Protein AF-A0A7L2P8J0-F1 (afdb_monomer_lite)

Foldseek 3Di:
DVVVLVVVLVVLLVLLVQLVVLVVDDDRDPVSNLVSLVVLLVVLLPQSNLVSCVVNVVLVVLLVQCLDPDPSSVLSSLSSLLSQLVRDPVSLVVSVVVVVPDPCSVVSHDPSSVVSVVVSVVCNVVPPDPPDPVVDDDDDDD

InterPro domains:
  IPR016024 Armadillo-type fold [SSF48371] (31-96)
  IPR045093 Cullin [PTHR22771] (1-142)
  IPR060082 CUL7/CUL9, TPR repeat domain [PF26718] (60-142)

pLDDT: mean 84.18, std 12.1, range [47.84, 97.75]

Structure (mmCIF, N/CA/C/O backbone):
data_AF-A0A7L2P8J0-F1
#
_entry.id   AF-A0A7L2P8J0-F1
#
loop_
_atom_site.group_PDB
_atom_site.id
_atom_site.type_symbol
_atom_site.label_atom_id
_atom_site.label_alt_id
_atom_site.label_comp_id
_atom_site.label_asym_id
_atom_site.label_entity_id
_atom_site.label_seq_id
_atom_site.pdbx_PDB_ins_code
_atom_site.Cartn_x
_atom_site.Cartn_y
_atom_site.Cartn_z
_atom_site.occupancy
_atom_site.B_iso_or_equiv
_atom_site.auth_seq_id
_atom_site.auth_comp_id
_atom_site.auth_asym_id
_atom_site.auth_atom_id
_atom_site.pdbx_PDB_model_num
ATOM 1 N N . ASP A 1 1 ? 2.027 -10.287 -22.128 1.00 87.31 1 ASP A N 1
ATOM 2 C CA . ASP A 1 1 ? 1.326 -9.487 -23.152 1.00 87.31 1 ASP A CA 1
ATOM 3 C C . ASP A 1 1 ? 0.837 -8.174 -22.567 1.00 87.31 1 ASP A C 1
ATOM 5 O O . ASP A 1 1 ? 0.379 -8.158 -21.430 1.00 87.31 1 ASP A O 1
ATOM 9 N N . GLU A 1 2 ? 0.938 -7.075 -23.320 1.00 88.88 2 GLU A N 1
ATOM 10 C CA . GLU A 1 2 ? 0.514 -5.735 -22.866 1.00 88.88 2 GLU A CA 1
ATOM 11 C C . GLU A 1 2 ? -0.985 -5.660 -22.544 1.00 88.88 2 GLU A C 1
ATOM 13 O O . GLU A 1 2 ? -1.394 -4.935 -21.640 1.00 88.88 2 GLU A O 1
ATOM 18 N N . ALA A 1 3 ? -1.809 -6.442 -23.249 1.00 92.31 3 ALA A N 1
ATOM 19 C CA . ALA A 1 3 ? -3.245 -6.521 -22.992 1.00 92.31 3 ALA A CA 1
ATOM 20 C C . ALA A 1 3 ? -3.549 -7.063 -21.585 1.00 92.31 3 ALA A C 1
ATOM 22 O O . ALA A 1 3 ? -4.366 -6.485 -20.874 1.00 92.31 3 ALA A O 1
ATOM 23 N N . SER A 1 4 ? -2.845 -8.118 -21.162 1.00 93.56 4 SER A N 1
ATOM 24 C CA . SER A 1 4 ? -2.990 -8.692 -19.820 1.00 93.56 4 SER A CA 1
ATOM 25 C C . SER A 1 4 ? -2.525 -7.725 -18.736 1.00 93.56 4 SER A C 1
ATOM 27 O O . SER A 1 4 ? -3.148 -7.641 -17.685 1.00 93.56 4 SER A O 1
ATOM 29 N N . LEU A 1 5 ? -1.458 -6.959 -18.995 1.00 94.19 5 LEU A N 1
ATOM 30 C CA . LEU A 1 5 ? -0.994 -5.950 -18.045 1.00 94.19 5 LEU A CA 1
ATOM 31 C C . LEU A 1 5 ? -2.053 -4.857 -17.841 1.00 94.19 5 LEU A C 1
ATOM 33 O O . LEU A 1 5 ? -2.384 -4.547 -16.703 1.00 94.19 5 LEU A O 1
ATOM 37 N N . ARG A 1 6 ? -2.648 -4.340 -18.923 1.00 95.50 6 ARG A N 1
ATOM 38 C CA . ARG A 1 6 ? -3.720 -3.332 -18.836 1.00 95.50 6 ARG A CA 1
ATOM 39 C C . ARG A 1 6 ? -4.962 -3.832 -18.101 1.00 95.50 6 ARG A C 1
ATOM 41 O O . ARG A 1 6 ? -5.605 -3.063 -17.391 1.00 95.50 6 ARG A O 1
ATOM 48 N N . GLU A 1 7 ? -5.315 -5.104 -18.270 1.00 96.75 7 GLU A N 1
ATOM 49 C CA . GLU A 1 7 ? -6.406 -5.727 -17.514 1.00 96.75 7 GLU A CA 1
ATOM 50 C C . GLU A 1 7 ? -6.091 -5.735 -16.012 1.00 96.75 7 GLU A C 1
ATOM 52 O O . GLU A 1 7 ? -6.904 -5.289 -15.205 1.00 96.75 7 GLU A O 1
ATOM 57 N N . MET A 1 8 ? -4.864 -6.116 -15.646 1.00 97.38 8 MET A N 1
ATOM 58 C CA . MET A 1 8 ? -4.406 -6.093 -14.256 1.00 97.38 8 MET A CA 1
ATOM 59 C C . MET A 1 8 ? -4.382 -4.671 -13.669 1.00 97.38 8 MET A C 1
ATOM 61 O O . MET A 1 8 ? -4.778 -4.481 -12.521 1.00 97.38 8 MET A O 1
ATOM 65 N N . GLU A 1 9 ? -3.980 -3.654 -14.437 1.00 97.25 9 GLU A N 1
ATOM 66 C CA . GLU A 1 9 ? -4.041 -2.243 -14.016 1.00 97.25 9 GLU A CA 1
ATOM 67 C C . GLU A 1 9 ? -5.487 -1.786 -13.751 1.00 97.25 9 GLU A C 1
ATOM 69 O O . GLU A 1 9 ? -5.777 -1.144 -12.734 1.00 97.25 9 GLU A O 1
ATOM 74 N N . ALA A 1 10 ? -6.428 -2.164 -14.623 1.00 97.44 10 ALA A N 1
ATOM 75 C CA . ALA A 1 10 ? -7.850 -1.883 -14.428 1.00 97.44 10 ALA A CA 1
ATOM 76 C C . ALA A 1 10 ? -8.412 -2.601 -13.186 1.00 97.44 10 ALA A C 1
ATOM 78 O O . ALA A 1 10 ? -9.235 -2.037 -12.444 1.00 97.44 10 ALA A O 1
ATOM 79 N N . ASP A 1 11 ? -7.934 -3.817 -12.922 1.00 97.50 11 ASP A N 1
ATOM 80 C CA . ASP A 1 11 ? -8.272 -4.589 -11.733 1.00 97.50 11 ASP A CA 1
ATOM 81 C C . ASP A 1 11 ? -7.737 -3.940 -10.454 1.00 97.50 11 ASP A C 1
ATOM 83 O O . ASP A 1 11 ? -8.502 -3.827 -9.492 1.00 97.50 11 ASP A O 1
ATOM 87 N N . VAL A 1 12 ? -6.501 -3.412 -10.440 1.00 97.69 12 VAL A N 1
ATOM 88 C CA . VAL A 1 12 ? -5.981 -2.601 -9.315 1.00 97.69 12 VAL A CA 1
ATOM 89 C C . VAL A 1 12 ? -6.976 -1.487 -8.988 1.00 97.69 12 VAL A C 1
ATOM 91 O O . VAL A 1 12 ? -7.424 -1.362 -7.845 1.00 97.69 12 VAL A O 1
ATOM 94 N N . GLY A 1 13 ? -7.405 -0.720 -9.994 1.00 97.38 13 GLY A N 1
ATOM 95 C CA . GLY A 1 13 ? -8.358 0.373 -9.794 1.00 97.38 13 GLY A CA 1
ATOM 96 C C . GLY A 1 13 ? -9.720 -0.084 -9.270 1.00 97.38 13 GLY A C 1
ATOM 97 O O . GLY A 1 13 ? -10.335 0.593 -8.438 1.00 97.38 13 GLY A O 1
ATOM 98 N N . SER A 1 14 ? -10.205 -1.241 -9.718 1.00 97.75 14 SER A N 1
ATOM 99 C CA . SER A 1 14 ? -11.459 -1.830 -9.237 1.00 97.75 14 SER A CA 1
ATOM 100 C C . SER A 1 14 ? -11.353 -2.329 -7.796 1.00 97.75 14 SER A C 1
ATOM 102 O O . SER A 1 14 ? -12.258 -2.082 -6.993 1.00 97.75 14 SER A O 1
ATOM 104 N N . LEU A 1 15 ? -10.235 -2.958 -7.437 1.00 97.62 15 LEU A N 1
ATOM 105 C CA . LEU A 1 15 ? -9.956 -3.454 -6.093 1.00 97.62 15 LEU A CA 1
ATOM 106 C C . LEU A 1 15 ? -9.763 -2.310 -5.089 1.00 97.62 15 LEU A C 1
ATOM 108 O O . LEU A 1 15 ? -10.338 -2.362 -4.004 1.00 97.62 15 LEU A O 1
ATOM 112 N N . VAL A 1 16 ? -9.049 -1.240 -5.453 1.00 97.12 16 VAL A N 1
ATOM 113 C CA . VAL A 1 16 ? -8.889 -0.046 -4.600 1.00 97.12 16 VAL A CA 1
ATOM 114 C C . VAL A 1 16 ? -10.242 0.620 -4.340 1.00 97.12 16 VAL A C 1
ATOM 116 O O . VAL A 1 16 ? -10.587 0.913 -3.191 1.00 97.12 16 VAL A O 1
ATOM 119 N N . ARG A 1 17 ? -11.069 0.797 -5.383 1.00 96.38 17 ARG A N 1
ATOM 120 C CA . ARG A 1 17 ? -12.443 1.312 -5.228 1.00 96.38 17 ARG A CA 1
ATOM 121 C C . ARG A 1 17 ? -13.302 0.405 -4.349 1.00 96.38 17 ARG A C 1
ATOM 123 O O . ARG A 1 17 ? -14.102 0.902 -3.555 1.00 96.38 17 ARG A O 1
ATOM 130 N N . ARG A 1 18 ? -13.150 -0.915 -4.474 1.00 96.19 18 ARG A N 1
ATOM 131 C CA . ARG A 1 18 ? -13.852 -1.895 -3.637 1.00 96.19 18 ARG A CA 1
ATOM 132 C C . ARG A 1 18 ? -13.422 -1.795 -2.174 1.00 96.19 18 ARG A C 1
ATOM 134 O O . ARG A 1 18 ? -14.296 -1.702 -1.320 1.00 96.19 18 ARG A O 1
ATOM 141 N N . ALA A 1 19 ? -12.122 -1.750 -1.892 1.00 95.12 19 ALA A N 1
ATOM 142 C CA . ALA A 1 19 ? -11.589 -1.613 -0.538 1.00 95.12 19 ALA A CA 1
ATOM 143 C C . ALA A 1 19 ? -12.081 -0.326 0.142 1.00 95.12 19 ALA A C 1
ATOM 145 O O . ALA A 1 19 ? -12.568 -0.375 1.268 1.00 95.12 19 ALA A O 1
ATOM 146 N N . ARG A 1 20 ? -12.052 0.812 -0.567 1.00 94.62 20 ARG A N 1
ATOM 147 C CA . ARG A 1 20 ? -12.604 2.086 -0.068 1.00 94.62 20 ARG A CA 1
ATOM 148 C C . ARG A 1 20 ? -14.086 1.978 0.286 1.00 94.62 20 ARG A C 1
ATOM 150 O O . ARG A 1 20 ? -14.500 2.442 1.342 1.00 94.62 20 ARG A O 1
ATOM 157 N N . ARG A 1 21 ? -14.881 1.337 -0.575 1.00 94.50 21 ARG A N 1
ATOM 158 C CA . ARG A 1 21 ? -16.312 1.123 -0.323 1.00 94.50 21 ARG A CA 1
ATOM 159 C C . ARG A 1 21 ? -16.545 0.260 0.915 1.00 94.50 21 ARG A C 1
ATOM 161 O O . ARG A 1 21 ? -17.332 0.643 1.767 1.00 94.50 21 ARG A O 1
ATOM 168 N N . GLN A 1 22 ? -15.809 -0.844 1.039 1.00 93.56 22 GLN A N 1
ATOM 169 C CA . GLN A 1 22 ? -15.891 -1.735 2.198 1.00 93.56 22 GLN A CA 1
ATOM 170 C C . GLN A 1 22 ? -15.517 -1.014 3.506 1.00 93.56 22 GLN A C 1
ATOM 172 O O . GLN A 1 22 ? -16.051 -1.351 4.550 1.00 93.56 22 GLN A O 1
ATOM 177 N N . LEU A 1 23 ? -14.629 -0.016 3.468 1.00 89.88 23 LEU A N 1
ATOM 178 C CA . LEU A 1 23 ? -14.289 0.790 4.647 1.00 89.88 23 LEU A CA 1
ATOM 179 C C . LEU A 1 23 ? -15.343 1.845 4.992 1.00 89.88 23 LEU A C 1
ATOM 181 O O . LEU A 1 23 ? -15.515 2.172 6.163 1.00 89.88 23 LEU A O 1
ATOM 185 N N . ALA A 1 24 ? -16.028 2.390 3.987 1.00 89.38 24 ALA A N 1
ATOM 186 C CA . ALA A 1 24 ? -17.099 3.363 4.186 1.00 89.38 24 ALA A CA 1
ATOM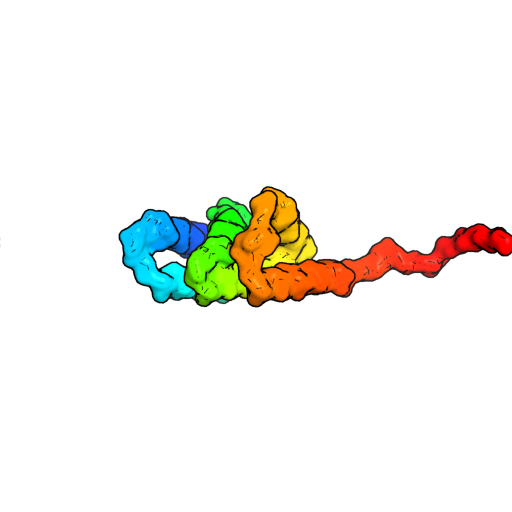 187 C C . ALA A 1 24 ? -18.417 2.708 4.641 1.00 89.38 24 ALA A C 1
ATOM 189 O O . ALA A 1 24 ? -19.238 3.345 5.299 1.00 89.38 24 ALA A O 1
ATOM 190 N N . GLU A 1 25 ? -18.636 1.441 4.284 1.00 88.38 25 GLU A N 1
ATOM 191 C CA . GLU A 1 25 ? -19.817 0.673 4.669 1.00 88.38 25 GLU A CA 1
ATOM 192 C C . GLU A 1 25 ? -19.771 0.304 6.161 1.00 88.38 25 GLU A C 1
ATOM 194 O O . GLU A 1 25 ? -19.040 -0.593 6.589 1.00 88.38 25 GLU A O 1
ATOM 199 N N . ALA A 1 26 ? -20.601 0.978 6.964 1.00 66.38 26 ALA A N 1
ATOM 200 C CA . ALA A 1 26 ? -20.789 0.650 8.372 1.00 66.38 26 ALA A CA 1
ATOM 201 C C . ALA A 1 26 ? -21.302 -0.797 8.514 1.00 66.38 26 ALA A C 1
ATOM 203 O O . ALA A 1 26 ? -22.463 -1.086 8.233 1.00 66.38 26 ALA A O 1
ATOM 204 N N . GLY A 1 27 ? -20.424 -1.709 8.939 1.00 71.62 27 GLY A N 1
ATOM 205 C CA . GLY A 1 27 ? -20.744 -3.126 9.140 1.00 71.62 27 GLY A CA 1
ATOM 206 C C . GLY A 1 27 ? -20.169 -4.090 8.101 1.00 71.62 27 GLY A C 1
ATOM 207 O O . GLY A 1 27 ? -20.458 -5.286 8.180 1.00 71.62 27 GLY A O 1
ATOM 208 N N . ALA A 1 28 ? -19.341 -3.631 7.155 1.00 81.31 28 ALA A N 1
ATOM 209 C CA . ALA A 1 28 ? -18.620 -4.554 6.284 1.00 81.31 28 ALA A CA 1
ATOM 210 C C . ALA A 1 28 ? -17.745 -5.512 7.121 1.00 81.31 28 ALA A C 1
ATOM 212 O O . ALA A 1 28 ? -17.008 -5.075 8.011 1.00 81.31 28 ALA A O 1
ATOM 213 N N . PRO A 1 29 ? -17.789 -6.830 6.857 1.00 87.12 29 PRO A N 1
ATOM 214 C CA . PRO A 1 29 ? -17.002 -7.772 7.631 1.00 87.12 29 PRO A CA 1
ATOM 215 C C . PRO A 1 29 ? -15.510 -7.562 7.358 1.00 87.12 29 PRO A C 1
ATOM 217 O O . PRO A 1 29 ? -15.081 -7.467 6.207 1.00 87.12 29 PRO A O 1
ATOM 220 N N . VAL A 1 30 ? -14.702 -7.567 8.422 1.00 86.75 30 VAL A N 1
ATOM 221 C CA . VAL A 1 30 ? -13.234 -7.408 8.372 1.00 86.75 30 VAL A CA 1
ATOM 222 C C . VAL A 1 30 ? -12.590 -8.373 7.367 1.00 86.75 30 VAL A C 1
ATOM 224 O O . VAL A 1 30 ? -11.647 -8.014 6.666 1.00 86.75 30 VAL A O 1
ATOM 227 N N . SER A 1 31 ? -13.132 -9.588 7.232 1.00 89.88 31 SER A N 1
ATOM 228 C CA . SER A 1 31 ? -12.683 -10.590 6.256 1.00 89.88 31 SER A CA 1
ATOM 229 C C . SER A 1 31 ? -12.831 -10.143 4.798 1.00 89.88 31 SER A C 1
ATOM 231 O O . SER A 1 31 ? -12.006 -10.514 3.967 1.00 89.88 31 SER A O 1
ATOM 233 N N . SER A 1 32 ? -13.841 -9.332 4.479 1.00 92.00 32 SER A N 1
ATOM 234 C CA . SER A 1 32 ? -14.102 -8.812 3.131 1.00 92.00 32 SER A CA 1
ATOM 235 C C . SER A 1 32 ? -13.048 -7.783 2.726 1.00 92.00 32 SER A C 1
ATOM 237 O O . SER A 1 32 ? -12.507 -7.868 1.624 1.00 92.00 32 SER A O 1
ATOM 239 N N . VAL A 1 33 ? -12.691 -6.874 3.642 1.00 91.69 33 VAL A N 1
ATOM 240 C CA . VAL A 1 33 ? -11.588 -5.917 3.448 1.00 91.69 33 VAL A CA 1
ATOM 241 C C . VAL A 1 33 ? -10.263 -6.663 3.319 1.00 91.69 33 VAL A C 1
ATOM 243 O O . VAL A 1 33 ? -9.521 -6.437 2.368 1.00 91.69 33 VAL A O 1
ATOM 246 N N . LEU A 1 34 ? -9.982 -7.601 4.232 1.00 91.81 34 LEU A N 1
ATOM 247 C CA . LEU A 1 34 ? -8.740 -8.375 4.207 1.00 91.81 34 LEU A CA 1
ATOM 248 C C . LEU A 1 34 ? -8.581 -9.185 2.919 1.00 91.81 34 LEU A C 1
ATOM 250 O O . LEU A 1 34 ? -7.489 -9.210 2.368 1.00 91.81 34 LEU A O 1
ATOM 254 N N . SER A 1 35 ? -9.659 -9.784 2.405 1.00 94.69 35 SER A N 1
ATOM 255 C CA . SER A 1 35 ? -9.625 -10.525 1.137 1.00 94.69 35 SER A CA 1
ATOM 256 C C . SER A 1 35 ? -9.231 -9.619 -0.031 1.00 94.69 35 SER A C 1
ATOM 258 O O . SER A 1 35 ? -8.372 -9.985 -0.830 1.00 94.69 35 SER A O 1
ATOM 260 N N . THR A 1 36 ? -9.802 -8.410 -0.105 1.00 95.62 36 THR A N 1
ATOM 261 C CA . THR A 1 36 ? -9.419 -7.412 -1.116 1.00 95.62 36 THR A CA 1
ATOM 262 C C . THR A 1 36 ? -7.952 -6.998 -0.960 1.00 95.62 36 THR A C 1
ATOM 264 O O . THR A 1 36 ? -7.227 -6.930 -1.951 1.00 95.62 36 THR A O 1
ATOM 267 N N . LEU A 1 37 ? -7.493 -6.769 0.276 1.00 93.81 37 LEU A N 1
ATOM 268 C CA . LEU A 1 37 ? -6.102 -6.401 0.560 1.00 93.81 37 LEU A CA 1
ATOM 269 C C . LEU A 1 37 ? -5.110 -7.515 0.226 1.00 93.81 37 LEU A C 1
ATOM 271 O O . LEU A 1 37 ? -4.012 -7.215 -0.220 1.00 93.81 37 LEU A O 1
ATOM 275 N N . THR A 1 38 ? -5.470 -8.788 0.392 1.00 94.50 38 THR A N 1
ATOM 276 C CA . THR A 1 38 ? -4.604 -9.907 -0.006 1.00 94.50 38 THR A CA 1
ATOM 277 C C . THR A 1 38 ? -4.359 -9.916 -1.514 1.00 94.50 38 THR A C 1
ATOM 279 O O . THR A 1 38 ? -3.218 -10.074 -1.940 1.00 94.50 38 THR A O 1
ATOM 282 N N . VAL A 1 39 ? -5.402 -9.697 -2.324 1.00 96.88 39 VAL A N 1
ATOM 283 C CA . VAL A 1 39 ? -5.255 -9.627 -3.789 1.00 96.88 39 VAL A CA 1
ATOM 284 C C . VAL A 1 39 ? -4.445 -8.395 -4.191 1.00 96.88 39 VAL A C 1
ATOM 286 O O . VAL A 1 39 ? -3.503 -8.510 -4.972 1.00 96.88 39 VAL A O 1
ATOM 289 N N . LEU A 1 40 ? -4.747 -7.232 -3.604 1.00 96.62 40 LEU A N 1
ATOM 290 C CA . LEU A 1 40 ? -3.959 -6.018 -3.830 1.00 96.62 40 LEU A CA 1
ATOM 291 C C . LEU A 1 40 ? -2.494 -6.197 -3.416 1.00 96.62 40 LEU A C 1
ATOM 293 O O . LEU A 1 40 ? -1.614 -5.726 -4.122 1.00 96.62 40 LEU A O 1
ATOM 297 N N . GLY A 1 41 ? -2.217 -6.907 -2.323 1.00 94.06 41 GLY A N 1
ATOM 298 C CA . GLY A 1 41 ? -0.860 -7.212 -1.874 1.00 94.06 41 GLY A CA 1
ATOM 299 C C . GLY A 1 41 ? -0.088 -8.075 -2.873 1.00 94.06 41 GLY A C 1
ATOM 300 O O . GLY A 1 41 ? 1.083 -7.810 -3.128 1.00 94.06 41 GLY A O 1
ATOM 301 N N . ALA A 1 42 ? -0.748 -9.058 -3.494 1.00 95.31 42 ALA A N 1
ATOM 302 C CA . ALA A 1 42 ? -0.144 -9.849 -4.565 1.00 95.31 42 ALA A CA 1
ATOM 303 C C . ALA A 1 42 ? 0.198 -8.981 -5.787 1.00 95.31 42 ALA A C 1
ATOM 305 O O . ALA A 1 42 ? 1.279 -9.120 -6.354 1.00 95.31 42 ALA A O 1
ATOM 306 N N . TYR A 1 43 ? -0.685 -8.048 -6.156 1.00 96.44 43 TYR A N 1
ATOM 307 C CA . TYR A 1 43 ? -0.455 -7.116 -7.266 1.00 96.44 43 TYR A CA 1
ATOM 308 C C . TYR A 1 43 ? 0.617 -6.073 -6.939 1.00 96.44 43 TYR A C 1
ATOM 310 O O . TYR A 1 43 ? 1.418 -5.729 -7.800 1.00 96.44 43 TYR A O 1
ATOM 318 N N . ALA A 1 44 ? 0.689 -5.616 -5.688 1.00 94.25 44 ALA A N 1
ATOM 319 C CA . ALA A 1 44 ? 1.734 -4.715 -5.212 1.00 94.25 44 ALA A CA 1
ATOM 320 C C . ALA A 1 44 ? 3.125 -5.360 -5.271 1.00 94.25 44 ALA A C 1
ATOM 322 O O . ALA A 1 44 ? 4.119 -4.649 -5.318 1.00 94.25 44 ALA A O 1
ATOM 323 N N . GLY A 1 45 ? 3.209 -6.694 -5.301 1.00 91.50 45 GLY A N 1
ATOM 324 C CA . GLY A 1 45 ? 4.442 -7.437 -5.562 1.00 91.50 45 GLY A CA 1
ATOM 325 C C . GLY A 1 45 ? 4.881 -7.448 -7.033 1.00 91.50 45 GLY A C 1
ATOM 326 O O . GLY A 1 45 ? 5.911 -8.040 -7.342 1.00 91.50 45 GLY A O 1
ATOM 327 N N . ILE A 1 46 ? 4.135 -6.815 -7.942 1.00 93.56 46 ILE A N 1
ATOM 328 C CA . ILE A 1 46 ? 4.439 -6.754 -9.374 1.00 93.56 46 ILE A CA 1
ATOM 329 C C . ILE A 1 46 ? 4.886 -5.331 -9.718 1.00 93.56 46 ILE A C 1
ATOM 331 O O . ILE A 1 46 ? 4.064 -4.421 -9.805 1.00 93.56 46 ILE A O 1
ATOM 335 N N . GLY A 1 47 ? 6.185 -5.139 -9.961 1.00 91.19 47 GLY A N 1
ATOM 336 C CA . GLY A 1 47 ? 6.757 -3.807 -10.193 1.00 91.19 47 GLY A CA 1
ATOM 337 C C . GLY A 1 47 ? 6.139 -3.053 -11.373 1.00 91.19 47 GLY A C 1
ATOM 338 O O . GLY A 1 47 ? 5.927 -1.848 -11.289 1.00 91.19 47 GLY A O 1
ATOM 339 N N . SER A 1 48 ? 5.736 -3.756 -12.438 1.00 93.81 48 SER A N 1
ATOM 340 C CA . SER A 1 48 ? 5.073 -3.135 -13.595 1.00 93.81 48 SER A CA 1
ATOM 341 C C . SER A 1 48 ? 3.698 -2.536 -13.279 1.00 93.81 48 SER A C 1
ATOM 343 O O . SER A 1 48 ? 3.202 -1.746 -14.070 1.00 93.81 48 SER A O 1
ATOM 345 N N . LEU A 1 49 ? 3.082 -2.882 -12.142 1.00 95.00 49 LEU A N 1
ATOM 346 C CA . LEU A 1 49 ? 1.811 -2.303 -11.697 1.00 95.00 49 LEU A CA 1
ATOM 347 C C . LEU A 1 49 ? 1.987 -1.085 -10.783 1.00 95.00 49 LEU A C 1
ATOM 349 O O . LEU A 1 49 ? 0.987 -0.464 -10.423 1.00 95.00 49 LEU A O 1
ATOM 353 N N . ALA A 1 50 ? 3.215 -0.715 -10.402 1.00 92.25 50 ALA A N 1
ATOM 354 C CA . ALA A 1 50 ? 3.455 0.376 -9.457 1.00 92.25 50 ALA A CA 1
ATOM 355 C C . ALA A 1 50 ? 2.772 1.688 -9.889 1.00 92.25 50 ALA A C 1
ATOM 357 O O . ALA A 1 50 ? 2.148 2.353 -9.062 1.00 92.25 50 ALA A O 1
ATOM 358 N N . GLY A 1 51 ? 2.794 2.008 -11.190 1.00 92.44 51 GLY A N 1
ATOM 359 C CA . GLY A 1 51 ? 2.084 3.159 -11.762 1.00 92.44 51 GLY A CA 1
ATOM 360 C C . GLY A 1 51 ? 0.576 3.139 -11.487 1.00 92.44 51 GLY A C 1
ATOM 361 O O . GLY A 1 51 ? 0.032 4.119 -10.981 1.00 92.44 51 GLY A O 1
ATOM 362 N N . ALA A 1 52 ? -0.087 1.997 -11.687 1.00 95.56 52 ALA A N 1
ATOM 363 C CA . ALA A 1 52 ? -1.520 1.855 -11.424 1.00 95.56 52 ALA A CA 1
ATOM 364 C C . ALA A 1 52 ? -1.878 2.065 -9.943 1.00 95.56 52 ALA A C 1
ATOM 366 O O . ALA A 1 52 ? -2.916 2.649 -9.625 1.00 95.56 52 ALA A O 1
ATOM 367 N N . PHE A 1 53 ? -1.021 1.651 -9.004 1.00 94.81 53 PHE A N 1
ATOM 368 C CA . PHE A 1 53 ? -1.235 1.945 -7.580 1.00 94.81 53 PHE A CA 1
ATOM 369 C C . PHE A 1 53 ? -1.150 3.450 -7.276 1.00 94.81 53 PHE A C 1
ATOM 371 O O . PHE A 1 53 ? -1.939 3.946 -6.465 1.00 94.81 53 PHE A O 1
ATOM 378 N N . ARG A 1 54 ? -0.249 4.181 -7.949 1.00 91.12 54 ARG A N 1
ATOM 379 C CA . ARG A 1 54 ? -0.132 5.646 -7.824 1.00 91.12 54 ARG A CA 1
ATOM 380 C C . ARG A 1 54 ? -1.368 6.353 -8.377 1.00 91.12 54 ARG A C 1
ATOM 382 O O . ARG A 1 54 ? -1.954 7.195 -7.706 1.00 91.12 54 ARG A O 1
ATOM 389 N N . GLU A 1 55 ? -1.811 5.966 -9.567 1.00 94.19 55 GLU A N 1
ATOM 390 C CA . GLU A 1 55 ? -2.930 6.612 -10.267 1.00 94.19 55 GLU A CA 1
ATOM 391 C C . GLU A 1 55 ? -4.293 6.365 -9.605 1.00 94.19 55 GLU A C 1
ATOM 393 O O . GLU A 1 55 ? -5.210 7.180 -9.703 1.00 94.19 55 GLU A O 1
ATOM 398 N N . THR A 1 56 ? -4.446 5.245 -8.899 1.00 94.62 56 THR A N 1
ATOM 399 C CA . THR A 1 56 ? -5.718 4.857 -8.265 1.00 94.62 56 THR A CA 1
ATOM 400 C C . THR A 1 56 ? -5.906 5.438 -6.858 1.00 94.62 56 THR A C 1
ATOM 402 O O . THR A 1 56 ? -6.990 5.322 -6.267 1.00 94.62 56 THR A O 1
ATOM 405 N N . GLY A 1 57 ? -4.871 6.083 -6.315 1.00 90.38 57 GLY A N 1
ATOM 406 C CA . GLY A 1 57 ? -4.823 6.562 -4.936 1.00 90.38 57 GLY A CA 1
ATOM 407 C C . GLY A 1 57 ? -4.786 5.420 -3.913 1.00 90.38 57 GLY A C 1
ATOM 408 O O . GLY A 1 57 ? -5.399 5.475 -2.838 1.00 90.38 57 GLY A O 1
ATOM 409 N N . ALA A 1 58 ? -4.138 4.310 -4.273 1.00 93.94 58 ALA A N 1
ATOM 410 C CA . ALA A 1 58 ? -3.998 3.180 -3.368 1.00 93.94 58 ALA A CA 1
ATOM 411 C C . ALA A 1 58 ? -3.213 3.567 -2.108 1.00 93.94 58 ALA A C 1
ATOM 413 O O . ALA A 1 58 ? -3.457 3.013 -1.038 1.00 93.94 58 ALA A O 1
ATOM 414 N N . LEU A 1 59 ? -2.307 4.539 -2.216 1.00 90.88 59 LEU A N 1
ATOM 415 C CA . LEU A 1 59 ? -1.469 4.951 -1.105 1.00 90.88 59 LEU A CA 1
ATOM 416 C C . LEU A 1 59 ? -2.263 5.672 -0.011 1.00 90.88 59 LEU A C 1
ATOM 418 O O . LEU A 1 59 ? -2.134 5.325 1.156 1.00 90.88 59 LEU A O 1
ATOM 422 N N . GLU A 1 60 ? -3.168 6.584 -0.360 1.00 90.94 60 GLU A N 1
ATOM 423 C CA . GLU A 1 60 ? -4.040 7.269 0.603 1.00 90.94 60 GLU A CA 1
ATOM 424 C C . GLU A 1 60 ? -4.970 6.280 1.315 1.00 90.94 60 GLU A C 1
ATOM 426 O O . GLU A 1 60 ? -5.231 6.393 2.517 1.00 90.94 60 GLU A O 1
ATOM 431 N N . LEU A 1 61 ? -5.439 5.263 0.581 1.00 93.12 61 LEU A N 1
ATOM 432 C CA . LEU A 1 61 ? -6.178 4.147 1.164 1.00 93.12 61 LEU A CA 1
ATOM 433 C C . LEU A 1 61 ? -5.305 3.406 2.189 1.00 93.12 61 LEU A C 1
ATOM 435 O O . LEU A 1 61 ? -5.755 3.173 3.307 1.00 93.12 61 LEU A O 1
ATOM 439 N N . LEU A 1 62 ? -4.067 3.055 1.838 1.00 91.81 62 LEU A N 1
ATOM 440 C CA . LEU A 1 62 ? -3.146 2.356 2.736 1.00 91.81 62 LEU A CA 1
ATOM 441 C C . LEU A 1 62 ? -2.801 3.170 3.986 1.00 91.81 62 LEU A C 1
ATOM 443 O O . LEU A 1 62 ? -2.794 2.611 5.080 1.00 91.81 62 LEU A O 1
ATOM 447 N N . LEU A 1 63 ? -2.581 4.477 3.848 1.00 88.94 63 LEU A N 1
ATOM 448 C CA . LEU A 1 63 ? -2.314 5.378 4.973 1.00 88.94 63 LEU A CA 1
ATOM 449 C C . LEU A 1 63 ? -3.517 5.446 5.922 1.00 88.94 63 LEU A C 1
ATOM 451 O O . LEU A 1 63 ? -3.355 5.348 7.135 1.00 88.94 63 LEU A O 1
ATOM 455 N N . THR 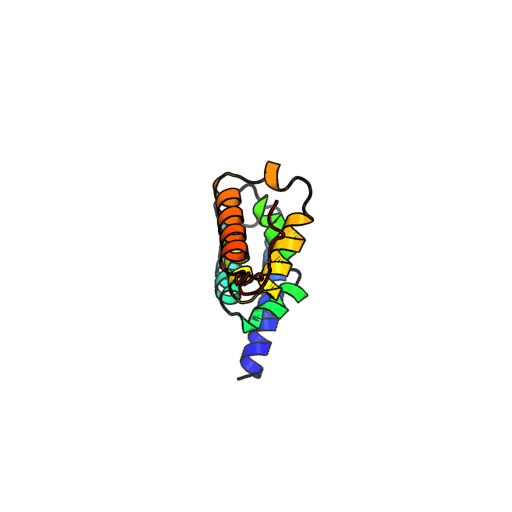A 1 64 ? -4.735 5.481 5.378 1.00 89.62 64 THR A N 1
ATOM 456 C CA . THR A 1 64 ? -5.964 5.376 6.182 1.00 89.62 64 THR A CA 1
ATOM 457 C C . THR A 1 64 ? -6.038 4.030 6.915 1.00 89.62 64 THR A C 1
ATOM 459 O O . THR A 1 64 ? -6.404 3.959 8.089 1.00 89.62 64 THR A O 1
ATOM 462 N N . LEU A 1 65 ? -5.670 2.941 6.235 1.00 89.94 65 LEU A N 1
ATOM 463 C CA . LEU A 1 65 ? -5.714 1.586 6.783 1.00 89.94 65 LEU A CA 1
ATOM 464 C C . LEU A 1 65 ? -4.662 1.320 7.861 1.00 89.94 65 LEU A C 1
ATOM 466 O O . LEU A 1 65 ? -4.906 0.502 8.749 1.00 89.94 65 LEU A O 1
ATOM 470 N N . LEU A 1 66 ? -3.526 2.018 7.821 1.00 87.38 66 LEU A N 1
ATOM 471 C CA . LEU A 1 66 ? -2.522 1.978 8.883 1.00 87.38 66 LEU A CA 1
ATOM 472 C C . LEU A 1 66 ? -3.067 2.478 10.228 1.00 87.38 66 LEU A C 1
ATOM 474 O O . LEU A 1 66 ? -2.596 2.035 11.272 1.00 87.38 66 LEU A O 1
ATOM 478 N N . CYS A 1 67 ? -4.094 3.328 10.218 1.00 84.81 67 CYS A N 1
ATOM 479 C CA . CYS A 1 67 ? -4.742 3.846 11.425 1.00 84.81 67 CYS A CA 1
ATOM 480 C C . CYS A 1 67 ? -6.036 3.089 11.788 1.00 84.81 67 CYS A C 1
ATOM 482 O O . CYS A 1 67 ? -6.771 3.493 12.689 1.00 84.81 67 CYS A O 1
ATOM 484 N N . HIS A 1 68 ? -6.340 1.981 11.105 1.00 87.69 68 HIS A N 1
ATOM 485 C CA . HIS A 1 68 ? -7.552 1.201 11.351 1.00 87.69 68 HIS A CA 1
ATOM 486 C C . HIS A 1 68 ? -7.502 0.484 12.711 1.00 87.69 68 HIS A C 1
ATOM 488 O O . HIS A 1 68 ? -6.447 0.005 13.112 1.00 87.69 68 HIS A O 1
ATOM 494 N N . GLN A 1 69 ? -8.637 0.327 13.407 1.00 85.12 69 GLN A N 1
ATOM 495 C CA . GLN A 1 69 ? -8.707 -0.320 14.737 1.00 85.12 69 GLN A CA 1
ATOM 496 C C . GLN A 1 69 ? -8.260 -1.799 14.712 1.00 85.12 69 GLN A C 1
ATOM 498 O O . GLN A 1 69 ? -7.593 -2.285 15.629 1.00 85.12 69 GLN A O 1
ATOM 503 N N . GLU A 1 70 ? -8.557 -2.502 13.618 1.00 87.69 70 GLU A N 1
ATOM 504 C CA . GLU A 1 70 ? -8.177 -3.906 13.405 1.00 87.69 70 GLU A CA 1
ATOM 505 C C . GLU A 1 70 ? -6.690 -4.097 13.068 1.00 87.69 70 GLU A C 1
ATOM 507 O O . GLU A 1 70 ? -6.228 -3.736 11.984 1.00 87.69 70 GLU A O 1
ATOM 512 N N . LYS A 1 71 ? -5.960 -4.796 13.948 1.00 85.88 71 LYS A N 1
ATOM 513 C CA . LYS A 1 71 ? -4.529 -5.135 13.784 1.00 85.88 71 LYS A CA 1
ATOM 514 C C . LYS A 1 71 ? -4.204 -5.815 12.454 1.00 85.88 71 LYS A C 1
ATOM 516 O O . LYS A 1 71 ? -3.179 -5.533 11.841 1.00 85.88 71 LYS A O 1
ATOM 521 N N . ARG A 1 72 ? -5.068 -6.729 12.001 1.00 87.81 72 ARG A N 1
ATOM 522 C CA . ARG A 1 72 ? -4.850 -7.478 10.751 1.00 87.81 72 ARG A CA 1
ATOM 523 C C . ARG A 1 72 ? -4.901 -6.569 9.527 1.00 87.81 72 ARG A C 1
ATOM 525 O O . ARG A 1 72 ? -4.123 -6.767 8.602 1.00 87.81 72 ARG A O 1
ATOM 532 N N . ILE A 1 73 ? -5.788 -5.574 9.546 1.00 89.94 73 ILE A N 1
ATOM 533 C CA . ILE A 1 73 ? -5.914 -4.589 8.470 1.00 89.94 73 ILE A CA 1
ATOM 534 C C . ILE A 1 73 ? -4.670 -3.696 8.436 1.00 89.94 73 ILE A C 1
ATOM 536 O O . ILE A 1 73 ? -4.072 -3.555 7.371 1.00 89.94 73 ILE A O 1
ATOM 540 N N . ARG A 1 74 ? -4.213 -3.197 9.595 1.00 88.62 74 ARG A N 1
ATOM 541 C CA . ARG A 1 74 ? -2.964 -2.420 9.688 1.00 88.62 74 ARG A CA 1
ATOM 542 C C . ARG A 1 74 ? -1.761 -3.189 9.149 1.00 88.62 74 ARG A C 1
ATOM 544 O O . ARG A 1 74 ? -1.016 -2.675 8.321 1.00 88.62 74 ARG A O 1
ATOM 551 N N . ARG A 1 75 ? -1.604 -4.453 9.565 1.00 86.12 75 ARG A N 1
ATOM 552 C CA . ARG A 1 75 ? -0.517 -5.321 9.086 1.00 86.12 75 ARG A CA 1
ATOM 553 C C . ARG A 1 75 ? -0.581 -5.526 7.571 1.00 86.12 75 ARG A C 1
ATOM 555 O O . ARG A 1 75 ? 0.449 -5.418 6.915 1.00 86.12 75 ARG A O 1
ATOM 562 N N . GLY A 1 76 ? -1.767 -5.796 7.020 1.00 89.50 76 GLY A N 1
ATOM 563 C CA . GLY A 1 76 ? -1.951 -5.928 5.573 1.00 89.50 76 GLY A CA 1
ATOM 564 C C . GLY A 1 76 ? -1.563 -4.651 4.822 1.00 89.50 76 GLY A C 1
ATOM 565 O O . GLY A 1 76 ? -0.869 -4.722 3.812 1.00 89.50 76 GLY A O 1
ATOM 566 N N . ALA A 1 77 ? -1.926 -3.484 5.360 1.00 91.19 77 ALA A N 1
ATOM 567 C CA . ALA A 1 77 ? -1.549 -2.202 4.777 1.00 91.19 77 ALA A CA 1
ATOM 568 C C . ALA A 1 77 ? -0.030 -1.969 4.794 1.00 91.19 77 ALA A C 1
ATOM 570 O O . ALA A 1 77 ? 0.548 -1.613 3.769 1.00 91.19 77 ALA A O 1
ATOM 571 N N . GLY A 1 78 ? 0.631 -2.244 5.922 1.00 87.56 78 GLY A N 1
ATOM 572 C CA . GLY A 1 78 ? 2.087 -2.132 6.040 1.00 87.56 78 GLY A CA 1
ATOM 573 C C . GLY A 1 78 ? 2.845 -3.067 5.090 1.00 87.56 78 GLY A C 1
ATOM 574 O O . GLY A 1 78 ? 3.808 -2.652 4.449 1.00 87.56 78 GLY A O 1
ATOM 575 N N . GLN A 1 79 ? 2.384 -4.313 4.940 1.00 87.50 79 GLN A N 1
ATOM 576 C CA . GLN A 1 79 ? 2.965 -5.268 3.988 1.00 87.50 79 GLN A CA 1
ATOM 577 C C . GLN A 1 79 ? 2.842 -4.784 2.540 1.00 87.50 79 GLN A C 1
ATOM 579 O O . GLN A 1 79 ? 3.779 -4.924 1.758 1.00 87.50 79 GLN A O 1
ATOM 584 N N . MET A 1 80 ? 1.708 -4.182 2.190 1.00 91.69 80 MET A N 1
ATOM 585 C CA . MET A 1 80 ? 1.468 -3.655 0.850 1.00 91.69 80 MET A CA 1
ATOM 586 C C . MET A 1 80 ? 2.325 -2.417 0.562 1.00 91.69 80 MET A C 1
ATOM 588 O O . MET A 1 80 ? 2.900 -2.323 -0.516 1.00 91.69 80 MET A O 1
ATOM 592 N N . LEU A 1 81 ? 2.492 -1.513 1.538 1.00 90.44 81 LEU A N 1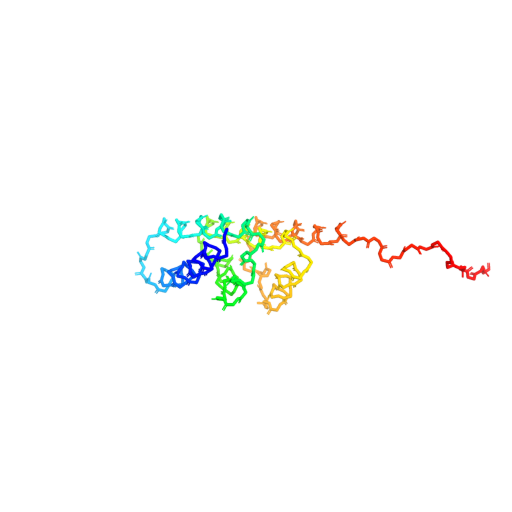
ATOM 593 C CA . LEU A 1 81 ? 3.419 -0.376 1.426 1.00 90.44 81 LEU A CA 1
ATOM 594 C C . LEU A 1 81 ? 4.859 -0.834 1.193 1.00 90.44 81 LEU A C 1
ATOM 596 O O . LEU A 1 81 ? 5.552 -0.272 0.348 1.00 90.44 81 LEU A O 1
ATOM 600 N N . ARG A 1 82 ? 5.290 -1.887 1.897 1.00 86.38 82 ARG A N 1
ATOM 601 C CA . ARG A 1 82 ? 6.601 -2.505 1.674 1.00 86.38 82 ARG A CA 1
ATOM 602 C C . ARG A 1 82 ? 6.735 -3.053 0.261 1.00 86.38 82 ARG A C 1
ATOM 604 O O . ARG A 1 82 ? 7.724 -2.761 -0.397 1.00 86.38 82 ARG A O 1
ATOM 611 N N . ALA A 1 83 ? 5.747 -3.813 -0.208 1.00 89.50 83 ALA A N 1
ATOM 612 C CA . ALA A 1 83 ? 5.773 -4.375 -1.554 1.00 89.50 83 ALA A CA 1
ATOM 613 C C . ALA A 1 83 ? 5.879 -3.277 -2.624 1.00 89.50 83 ALA A C 1
ATOM 615 O O . ALA A 1 83 ? 6.699 -3.392 -3.526 1.00 89.50 83 ALA A O 1
ATOM 616 N N . LEU A 1 84 ? 5.129 -2.179 -2.476 1.00 90.00 84 LEU A N 1
ATOM 617 C CA . LEU A 1 84 ? 5.204 -1.037 -3.391 1.00 90.00 84 LEU A CA 1
ATOM 618 C C . LEU A 1 84 ? 6.570 -0.339 -3.352 1.00 90.00 84 LEU A C 1
ATOM 620 O O . LEU A 1 84 ? 7.104 0.012 -4.399 1.00 90.00 84 LEU A O 1
ATOM 624 N N . GLY A 1 85 ? 7.150 -0.148 -2.165 1.00 86.62 85 GLY A N 1
ATOM 625 C CA . GLY A 1 85 ? 8.441 0.528 -2.003 1.00 86.62 85 GLY A CA 1
ATOM 626 C C . GLY A 1 85 ? 9.668 -0.304 -2.401 1.00 86.62 85 GLY A C 1
ATOM 627 O O . GLY A 1 85 ? 10.747 0.261 -2.571 1.00 86.62 85 GLY A O 1
ATOM 628 N N . ALA A 1 86 ? 9.528 -1.623 -2.553 1.00 84.75 86 ALA A N 1
ATOM 629 C CA . ALA A 1 86 ? 10.654 -2.523 -2.808 1.00 84.75 86 ALA A CA 1
ATOM 630 C C . ALA A 1 86 ? 11.141 -2.521 -4.270 1.00 84.75 86 ALA A C 1
ATOM 632 O O . ALA A 1 86 ? 12.298 -2.850 -4.524 1.00 84.75 86 ALA A O 1
ATOM 633 N N . HIS A 1 87 ? 10.290 -2.154 -5.237 1.00 83.25 87 HIS A N 1
ATOM 634 C CA . HIS A 1 87 ? 10.586 -2.361 -6.666 1.00 83.25 87 HIS A CA 1
ATOM 635 C C . HIS A 1 87 ? 11.655 -1.432 -7.231 1.00 83.25 87 HIS A C 1
ATOM 637 O O . HIS A 1 87 ? 12.553 -1.882 -7.939 1.00 83.25 87 HIS A O 1
ATOM 643 N N . ASP A 1 88 ? 11.555 -0.136 -6.950 1.00 81.69 88 ASP A N 1
ATOM 644 C CA . ASP A 1 88 ? 12.410 0.876 -7.563 1.00 81.69 88 ASP A CA 1
ATOM 645 C C . ASP A 1 88 ? 12.500 2.142 -6.694 1.00 81.69 88 ASP A C 1
ATOM 647 O O . ASP A 1 88 ? 11.732 2.337 -5.746 1.00 81.69 88 ASP A O 1
ATOM 651 N N . ALA A 1 89 ? 13.477 3.000 -6.992 1.00 80.69 89 ALA A N 1
ATOM 652 C CA . ALA A 1 89 ? 13.735 4.213 -6.221 1.00 80.69 89 ALA A CA 1
ATOM 653 C C . ALA A 1 89 ? 12.589 5.240 -6.299 1.00 80.69 89 ALA A C 1
ATOM 655 O O . ALA A 1 89 ? 12.358 5.952 -5.323 1.00 80.69 89 ALA A O 1
ATOM 656 N N . GLU A 1 90 ? 11.856 5.307 -7.414 1.00 84.50 90 GLU A N 1
ATOM 657 C CA . GLU A 1 90 ? 10.719 6.216 -7.590 1.00 84.50 90 GLU A CA 1
ATOM 658 C C . GLU A 1 90 ? 9.541 5.768 -6.718 1.00 84.50 90 GLU A C 1
ATOM 660 O O . GLU A 1 90 ? 9.016 6.560 -5.937 1.00 84.50 90 GLU A O 1
ATOM 665 N N . SER A 1 91 ? 9.164 4.489 -6.780 1.00 85.00 91 SER A N 1
ATOM 666 C CA . SER A 1 91 ? 8.087 3.916 -5.961 1.00 85.00 91 SER A CA 1
ATOM 667 C C . SER A 1 91 ? 8.393 4.028 -4.466 1.00 85.00 91 SER A C 1
ATOM 669 O O . SER A 1 91 ? 7.526 4.373 -3.661 1.00 85.00 91 SER A O 1
ATOM 671 N N . ARG A 1 92 ? 9.656 3.827 -4.096 1.00 85.31 92 ARG A N 1
ATOM 672 C CA . ARG A 1 92 ? 10.172 4.009 -2.738 1.00 85.31 92 ARG A CA 1
ATOM 673 C C . ARG A 1 92 ? 10.091 5.459 -2.261 1.00 85.31 92 ARG A C 1
ATOM 675 O O . ARG A 1 92 ? 9.571 5.718 -1.175 1.00 85.31 92 ARG A O 1
ATOM 682 N N . ALA A 1 93 ? 10.573 6.403 -3.071 1.00 84.81 93 ALA A N 1
ATOM 683 C CA . ALA A 1 93 ? 10.499 7.831 -2.773 1.00 84.81 93 ALA A CA 1
ATOM 684 C C . ALA A 1 93 ? 9.045 8.302 -2.661 1.00 84.81 93 ALA A C 1
ATOM 686 O O . ALA A 1 93 ? 8.720 9.068 -1.757 1.00 84.81 93 ALA A O 1
ATOM 687 N N . TYR A 1 94 ? 8.166 7.798 -3.528 1.00 85.62 94 TYR A N 1
ATOM 688 C CA . TYR A 1 94 ? 6.736 8.078 -3.491 1.00 85.62 94 TYR A CA 1
ATOM 689 C C . TYR A 1 94 ? 6.102 7.630 -2.166 1.00 85.62 94 TYR A C 1
ATOM 691 O O . TYR A 1 94 ? 5.477 8.442 -1.487 1.00 85.62 94 TYR A O 1
ATOM 699 N N . VAL A 1 95 ? 6.335 6.380 -1.740 1.00 87.88 95 VAL A N 1
ATOM 700 C CA . VAL A 1 95 ? 5.831 5.864 -0.454 1.00 87.88 95 VAL A CA 1
ATOM 701 C C . VAL A 1 95 ? 6.341 6.705 0.722 1.00 87.88 95 VAL A C 1
ATOM 703 O O . VAL A 1 95 ? 5.549 7.106 1.577 1.00 87.88 95 VAL A O 1
ATOM 706 N N . LEU A 1 96 ? 7.641 7.014 0.757 1.00 86.25 96 LEU A N 1
ATOM 707 C CA . LEU A 1 96 ? 8.228 7.832 1.819 1.00 86.25 96 LEU A CA 1
ATOM 708 C C . LEU A 1 96 ? 7.679 9.249 1.873 1.00 86.25 96 LEU A C 1
ATOM 710 O O . LEU A 1 96 ? 7.371 9.743 2.957 1.00 86.25 96 LEU A O 1
ATOM 714 N N . LEU A 1 97 ? 7.596 9.915 0.723 1.00 86.38 97 LEU A N 1
ATOM 715 C CA . LEU A 1 97 ? 7.140 11.293 0.656 1.00 86.38 97 LEU A CA 1
ATOM 716 C C . LEU A 1 97 ? 5.718 11.386 1.204 1.00 86.38 97 LEU A C 1
ATOM 718 O O . LEU A 1 97 ? 5.444 12.220 2.065 1.00 86.38 97 LEU A O 1
ATOM 722 N N . SER A 1 98 ? 4.835 10.480 0.795 1.00 87.44 98 SER A N 1
ATOM 723 C CA . SER A 1 98 ? 3.465 10.465 1.298 1.00 87.44 98 SER A CA 1
ATOM 724 C C . SER A 1 98 ? 3.371 10.115 2.780 1.00 87.44 98 SER A C 1
ATOM 726 O O . SER A 1 98 ? 2.546 10.708 3.467 1.00 87.44 98 SER A O 1
ATOM 728 N N . LEU A 1 99 ? 4.219 9.217 3.297 1.00 84.75 99 LEU A N 1
ATOM 729 C CA . LEU A 1 99 ? 4.307 8.950 4.739 1.00 84.75 99 LEU A CA 1
ATOM 730 C C . LEU A 1 99 ? 4.763 10.189 5.517 1.00 84.75 99 LEU A C 1
ATOM 732 O O . LEU A 1 99 ? 4.185 10.495 6.554 1.00 84.75 99 LEU A O 1
ATOM 736 N N . SER A 1 100 ? 5.757 10.921 5.004 1.00 83.00 100 SER A N 1
ATOM 737 C CA . SER A 1 100 ? 6.275 12.136 5.646 1.00 83.00 100 SER A CA 1
ATOM 738 C C . SER A 1 100 ? 5.256 13.278 5.690 1.00 83.00 100 SER A C 1
ATOM 740 O O . SER A 1 100 ? 5.314 14.116 6.581 1.00 83.00 100 SER A O 1
ATOM 742 N N . GLN A 1 101 ? 4.306 13.294 4.751 1.00 84.50 101 GLN A N 1
ATOM 743 C CA . GLN A 1 101 ? 3.215 14.269 4.695 1.00 84.50 101 GLN A CA 1
ATOM 744 C C . GLN A 1 101 ? 2.047 13.934 5.636 1.00 84.50 101 GLN A C 1
ATOM 746 O O . GLN A 1 101 ? 1.123 14.735 5.757 1.00 84.50 101 GLN A O 1
ATOM 751 N N . GLN A 1 102 ? 2.041 12.761 6.280 1.00 79.94 102 GLN A N 1
ATOM 752 C CA . GLN A 1 102 ? 1.001 12.412 7.249 1.00 79.94 102 GLN A CA 1
ATOM 753 C C . GLN A 1 102 ? 1.352 12.950 8.640 1.00 79.94 102 GLN A C 1
ATOM 755 O O . GLN A 1 102 ? 2.063 12.307 9.417 1.00 79.94 102 GLN A O 1
ATOM 760 N N . ASP A 1 103 ? 0.798 14.111 8.980 1.00 78.62 103 ASP A N 1
ATOM 761 C CA . ASP A 1 103 ? 0.922 14.682 10.320 1.00 78.62 103 ASP A CA 1
ATOM 762 C C . ASP A 1 103 ? 0.322 13.751 11.385 1.00 78.62 103 ASP A C 1
ATOM 764 O O . ASP A 1 103 ? -0.820 13.302 11.292 1.00 78.62 103 ASP A O 1
ATOM 768 N N . GLY A 1 104 ? 1.092 13.466 12.437 1.00 74.31 104 GLY A N 1
ATOM 769 C CA . GLY A 1 104 ? 0.618 12.684 13.584 1.00 74.31 104 GLY A CA 1
ATOM 770 C C . GLY A 1 104 ? 0.492 11.174 13.347 1.00 74.31 104 GLY A C 1
ATOM 771 O O . GLY A 1 104 ? 0.089 10.464 14.273 1.00 74.31 104 GLY A O 1
ATOM 772 N N . LEU A 1 105 ? 0.899 10.664 12.174 1.00 76.69 105 LEU A N 1
ATOM 773 C CA . LEU A 1 105 ? 0.901 9.230 11.856 1.00 76.69 105 LEU A CA 1
ATOM 774 C C . LEU A 1 105 ? 1.581 8.422 12.971 1.00 76.69 105 LEU A C 1
ATOM 776 O O . LEU A 1 105 ? 1.010 7.474 13.503 1.00 76.69 105 LEU A O 1
ATOM 780 N N . GLU A 1 106 ? 2.766 8.850 13.412 1.00 74.19 106 GLU A N 1
ATOM 781 C CA . GLU A 1 106 ? 3.561 8.167 14.441 1.00 74.19 106 GLU A CA 1
ATOM 782 C C . GLU A 1 106 ? 2.791 7.897 15.742 1.00 74.19 106 GLU A C 1
ATOM 784 O O . GLU A 1 106 ? 3.012 6.869 16.384 1.00 74.19 106 GLU A O 1
ATOM 789 N N . GLN A 1 107 ? 1.874 8.786 16.131 1.00 75.50 107 GLN A N 1
ATOM 790 C CA . GLN A 1 107 ? 1.087 8.675 17.364 1.00 75.50 107 GLN A CA 1
ATOM 791 C C . GLN A 1 107 ? -0.067 7.675 17.217 1.00 75.50 107 GLN A C 1
ATOM 793 O O . GLN A 1 107 ? -0.481 7.064 18.201 1.00 75.50 107 GLN A O 1
ATOM 798 N N . GLN A 1 108 ? -0.554 7.476 15.991 1.00 76.12 108 GLN A N 1
ATOM 799 C CA . GLN A 1 108 ? -1.644 6.555 15.666 1.00 76.12 108 GLN A CA 1
ATOM 800 C C . GLN A 1 108 ? -1.150 5.126 15.398 1.00 76.12 108 GLN A C 1
ATOM 802 O O . GLN A 1 108 ? -1.907 4.168 15.564 1.00 76.12 108 GLN A O 1
ATOM 807 N N . LEU A 1 109 ? 0.119 4.970 15.009 1.00 78.44 109 LEU A N 1
ATOM 808 C CA . LEU A 1 109 ? 0.709 3.667 14.718 1.00 78.44 109 LEU A CA 1
ATOM 809 C C . LEU A 1 109 ? 1.051 2.877 15.984 1.00 78.44 109 LEU A C 1
ATOM 811 O O . LEU A 1 109 ? 1.633 3.397 16.944 1.00 78.44 109 LEU A O 1
ATOM 815 N N . ASP A 1 110 ? 0.762 1.578 15.931 1.00 78.06 110 ASP A N 1
ATOM 816 C CA . ASP A 1 110 ? 1.272 0.606 16.891 1.00 78.06 110 ASP A CA 1
ATOM 817 C C . ASP A 1 110 ? 2.724 0.205 16.585 1.00 78.06 110 ASP A C 1
ATOM 819 O O . ASP A 1 110 ? 3.310 0.590 15.572 1.00 78.06 110 ASP A O 1
ATOM 823 N N . PHE A 1 111 ? 3.321 -0.566 17.494 1.00 78.81 111 PHE A N 1
ATOM 824 C CA . PHE A 1 111 ? 4.714 -0.993 17.389 1.00 78.81 111 PHE A CA 1
ATOM 825 C C . PHE A 1 111 ? 5.006 -1.763 16.088 1.00 78.81 111 PHE A C 1
ATOM 827 O O . PHE A 1 111 ? 5.957 -1.420 15.395 1.00 78.81 111 PHE A O 1
ATOM 834 N N . ASP A 1 112 ? 4.157 -2.728 15.707 1.00 74.19 112 ASP A N 1
ATOM 835 C CA . ASP A 1 112 ? 4.309 -3.512 14.467 1.00 74.19 112 ASP A CA 1
ATOM 836 C C . ASP A 1 112 ? 4.336 -2.614 13.217 1.00 74.19 112 ASP A C 1
ATOM 838 O O . ASP A 1 112 ? 5.164 -2.797 12.318 1.00 74.19 112 ASP A O 1
ATOM 842 N N . SER A 1 113 ? 3.440 -1.624 13.156 1.00 75.12 113 SER A N 1
ATOM 843 C CA . SER A 1 113 ? 3.370 -0.692 12.027 1.00 75.12 113 SER A CA 1
ATOM 844 C C . SER A 1 113 ? 4.604 0.212 11.978 1.00 75.12 113 SER A C 1
ATOM 846 O O . SER A 1 113 ? 5.163 0.431 10.905 1.00 75.12 113 SER A O 1
ATOM 848 N N . ARG A 1 114 ? 5.097 0.668 13.139 1.00 81.69 114 ARG A N 1
ATOM 849 C CA . ARG A 1 114 ? 6.354 1.430 13.239 1.00 81.69 114 ARG A CA 1
ATOM 850 C C . ARG A 1 114 ? 7.566 0.602 12.817 1.00 81.69 114 ARG A C 1
ATOM 852 O O . ARG A 1 114 ? 8.389 1.108 12.067 1.00 81.69 114 ARG A O 1
ATOM 859 N N . CYS A 1 115 ? 7.659 -0.666 13.225 1.00 76.50 115 CYS A N 1
ATOM 860 C CA . CYS A 1 115 ? 8.711 -1.578 12.763 1.00 76.50 115 CYS A CA 1
ATOM 861 C C . CYS A 1 115 ? 8.673 -1.757 11.246 1.00 76.50 115 CYS A C 1
ATOM 863 O O . CYS A 1 115 ? 9.709 -1.705 10.593 1.00 76.50 115 CYS A O 1
ATOM 865 N N . THR A 1 116 ? 7.476 -1.899 10.673 1.00 73.75 116 THR A N 1
ATOM 866 C CA . THR A 1 116 ? 7.319 -2.038 9.222 1.00 73.75 116 THR A CA 1
ATOM 867 C C . THR A 1 116 ? 7.837 -0.808 8.477 1.00 73.75 116 THR A C 1
ATOM 869 O O . THR A 1 116 ? 8.537 -0.967 7.478 1.00 73.75 116 THR A O 1
ATOM 872 N N . LEU A 1 117 ? 7.527 0.395 8.975 1.00 77.88 117 LEU A N 1
ATOM 873 C CA . LEU A 1 117 ? 8.051 1.645 8.423 1.00 77.88 117 LEU A CA 1
ATOM 874 C C . LEU A 1 117 ? 9.562 1.765 8.606 1.00 77.88 117 LEU A C 1
ATOM 876 O O . LEU A 1 117 ? 10.248 2.134 7.663 1.00 77.88 117 LEU A O 1
ATOM 880 N N . LEU A 1 118 ? 10.087 1.428 9.785 1.00 82.94 118 LEU A N 1
ATOM 881 C CA . LEU A 1 118 ? 11.525 1.458 10.059 1.00 82.94 118 LEU A CA 1
ATOM 882 C C . LEU A 1 118 ? 12.304 0.520 9.137 1.00 82.94 118 LEU A C 1
ATOM 884 O O . LEU A 1 118 ? 13.348 0.913 8.630 1.00 82.94 118 LEU A O 1
ATOM 888 N N . GLU A 1 119 ? 11.796 -0.687 8.884 1.00 76.00 119 GLU A N 1
ATOM 889 C CA . GLU A 1 119 ? 12.386 -1.609 7.908 1.00 76.00 119 GLU A CA 1
ATOM 890 C C . GLU A 1 119 ? 12.361 -1.016 6.497 1.00 76.00 119 GLU A C 1
ATOM 892 O O . GLU A 1 119 ? 13.375 -1.075 5.806 1.00 76.00 119 GLU A O 1
ATOM 897 N N . LEU A 1 120 ? 11.246 -0.384 6.102 1.00 74.00 120 LEU A N 1
ATOM 898 C CA . LEU A 1 120 ? 11.149 0.308 4.818 1.00 74.00 120 LEU A CA 1
ATOM 899 C C . LEU A 1 120 ? 12.208 1.409 4.728 1.00 74.00 120 LEU A C 1
ATOM 901 O O . LEU A 1 120 ? 12.969 1.394 3.775 1.00 74.00 120 LEU A O 1
ATOM 905 N N . PHE A 1 121 ? 12.319 2.295 5.726 1.00 79.94 121 PHE A N 1
ATOM 906 C CA . PHE A 1 121 ? 13.347 3.345 5.795 1.00 79.94 121 PHE A CA 1
ATOM 907 C C . PHE A 1 121 ? 14.772 2.782 5.744 1.00 79.94 121 PHE A C 1
ATOM 909 O O . PHE A 1 121 ? 15.607 3.301 5.000 1.00 79.94 121 PHE A O 1
ATOM 916 N N . ALA A 1 122 ? 15.048 1.723 6.509 1.00 81.56 122 ALA A N 1
ATOM 917 C CA . ALA A 1 122 ? 16.352 1.075 6.535 1.00 81.56 122 ALA A CA 1
ATOM 918 C C . ALA A 1 122 ? 16.746 0.582 5.138 1.00 81.56 122 ALA A C 1
ATOM 920 O O . ALA A 1 122 ? 17.854 0.873 4.691 1.00 81.56 122 ALA A O 1
ATOM 921 N N . GLU A 1 123 ? 15.820 -0.053 4.415 1.00 73.00 123 GLU A N 1
ATOM 922 C CA . GLU A 1 123 ? 16.039 -0.544 3.052 1.00 73.00 123 GLU A CA 1
ATOM 923 C C . GLU A 1 123 ? 16.440 0.579 2.077 1.00 73.00 123 GLU A C 1
ATOM 925 O O . GLU A 1 123 ? 17.273 0.375 1.198 1.00 73.00 123 GLU A O 1
ATOM 930 N N . ILE A 1 124 ? 15.906 1.792 2.256 1.00 66.44 124 ILE A N 1
ATOM 931 C CA . ILE A 1 124 ? 16.234 2.994 1.455 1.00 66.44 124 ILE A CA 1
ATOM 932 C C . ILE A 1 124 ? 17.637 3.485 1.76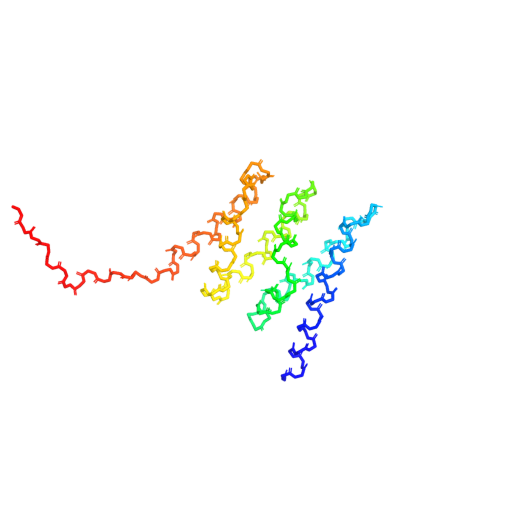2 1.00 66.44 124 ILE A C 1
ATOM 934 O O . ILE A 1 124 ? 18.406 3.778 0.851 1.00 66.44 124 ILE A O 1
ATOM 938 N N . THR A 1 125 ? 17.972 3.564 3.048 1.00 69.75 125 THR A N 1
ATOM 939 C CA . THR A 1 125 ? 19.301 4.005 3.478 1.00 69.75 125 THR A CA 1
ATOM 940 C C . THR A 1 125 ? 20.388 2.992 3.137 1.00 69.75 125 THR A C 1
ATOM 942 O O . THR A 1 125 ? 21.522 3.393 2.905 1.00 69.75 125 THR A O 1
ATOM 945 N N . SER A 1 126 ? 20.051 1.698 3.058 1.00 67.94 126 SER A N 1
ATOM 946 C CA . SER A 1 126 ? 20.990 0.644 2.668 1.00 67.94 126 SER A CA 1
ATOM 947 C C . SER A 1 126 ? 21.130 0.482 1.157 1.00 67.94 126 SER A C 1
ATOM 949 O O . SER A 1 126 ? 22.182 0.056 0.699 1.00 67.94 126 SER A O 1
ATOM 951 N N . SER A 1 127 ? 20.079 0.777 0.380 1.00 56.78 127 SER A N 1
ATOM 952 C CA . SER A 1 127 ? 20.115 0.715 -1.089 1.00 56.78 127 SER A CA 1
ATOM 953 C C . SER A 1 127 ? 20.619 2.002 -1.733 1.00 56.78 127 SER A C 1
ATOM 955 O O . SER A 1 127 ? 20.770 2.053 -2.952 1.00 56.78 127 SER A O 1
ATOM 957 N N . ALA A 1 128 ? 20.794 3.069 -0.951 1.00 53.16 128 ALA A N 1
ATOM 958 C CA . ALA A 1 128 ? 21.574 4.204 -1.390 1.00 53.16 128 ALA A CA 1
ATOM 959 C C . ALA A 1 128 ? 23.001 3.689 -1.602 1.00 53.16 128 ALA A C 1
ATOM 961 O O . ALA A 1 128 ? 23.761 3.530 -0.648 1.00 53.16 128 ALA A O 1
ATOM 962 N N . GLU A 1 129 ? 23.344 3.402 -2.862 1.00 52.31 129 GLU A N 1
ATOM 963 C CA . GLU A 1 129 ? 24.732 3.394 -3.320 1.00 52.31 129 GLU A CA 1
ATOM 964 C C . GLU A 1 129 ? 25.452 4.542 -2.598 1.00 52.31 129 GLU A C 1
ATOM 966 O O . GLU A 1 129 ? 24.883 5.641 -2.518 1.00 52.31 129 GLU A O 1
ATOM 971 N N . PRO A 1 130 ? 26.646 4.329 -2.022 1.00 47.84 130 PRO A N 1
ATOM 972 C CA . PRO A 1 130 ? 27.363 5.402 -1.360 1.00 47.84 130 PRO A CA 1
ATOM 973 C C . PRO A 1 130 ? 27.599 6.508 -2.394 1.00 47.84 130 PRO A C 1
ATOM 975 O O . PRO A 1 130 ? 28.530 6.446 -3.187 1.00 47.84 130 PRO A O 1
ATOM 978 N N . CYS A 1 131 ? 26.759 7.547 -2.386 1.00 49.75 131 CYS A N 1
ATOM 979 C CA . CYS A 1 131 ? 26.811 8.683 -3.313 1.00 49.75 131 CYS A CA 1
ATOM 980 C C . CYS A 1 131 ? 28.075 9.548 -3.104 1.00 49.75 131 CYS A C 1
ATOM 982 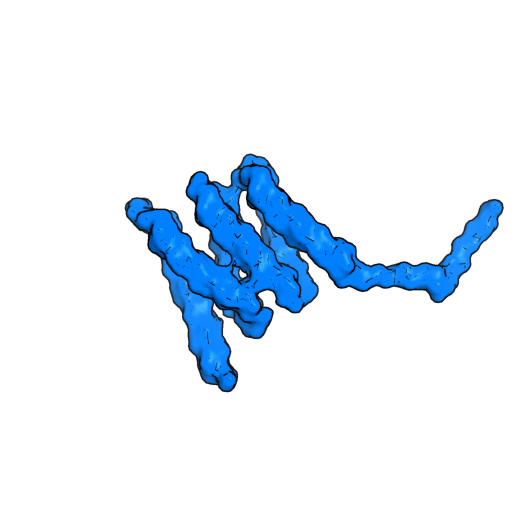O O . CYS A 1 131 ? 28.194 10.651 -3.626 1.00 49.75 131 CYS A O 1
ATOM 984 N N . MET A 1 132 ? 29.041 9.066 -2.327 1.00 51.84 132 MET A N 1
ATOM 985 C CA . MET A 1 132 ? 30.317 9.704 -2.072 1.00 51.84 132 MET A CA 1
ATOM 986 C C . MET A 1 132 ? 31.391 8.615 -2.029 1.00 51.84 132 MET A C 1
ATOM 988 O O . MET A 1 132 ? 31.802 8.178 -0.953 1.00 51.84 132 MET A O 1
ATOM 992 N N . SER A 1 133 ? 31.888 8.174 -3.186 1.00 51.38 133 SER A N 1
ATOM 993 C CA . SER A 1 133 ? 33.258 7.665 -3.206 1.00 51.38 133 SER A CA 1
ATOM 994 C C . SER A 1 133 ? 34.163 8.855 -2.871 1.00 51.38 133 SER A C 1
ATOM 996 O O . SER A 1 133 ? 34.371 9.740 -3.699 1.00 51.38 133 SER A O 1
ATOM 998 N N . PHE A 1 134 ? 34.711 8.900 -1.656 1.00 56.56 134 PHE A N 1
ATOM 999 C CA . PHE A 1 134 ? 35.751 9.863 -1.252 1.00 56.56 134 PHE A CA 1
ATOM 1000 C C . PHE A 1 134 ? 37.112 9.572 -1.916 1.00 56.56 134 PHE A C 1
ATOM 1002 O O . PHE A 1 134 ? 38.165 9.977 -1.427 1.00 56.56 134 PHE A O 1
ATOM 1009 N N . GLU A 1 135 ? 37.110 8.872 -3.044 1.00 55.84 135 GLU A N 1
ATOM 1010 C CA . GLU A 1 135 ? 38.288 8.486 -3.807 1.00 55.84 135 GLU A CA 1
ATOM 1011 C C . GLU A 1 135 ? 38.756 9.698 -4.633 1.00 55.84 135 GLU A C 1
ATOM 1013 O O . GLU A 1 135 ? 38.570 9.779 -5.840 1.00 55.84 135 GLU A O 1
ATOM 1018 N N . GLY A 1 136 ? 39.271 10.723 -3.942 1.00 57.78 136 GLY A N 1
ATOM 1019 C CA . GLY A 1 136 ? 39.809 11.941 -4.562 1.00 57.78 136 GLY A CA 1
ATOM 1020 C C . GLY A 1 136 ? 39.599 13.250 -3.795 1.00 57.78 136 GLY A C 1
ATOM 1021 O O . GLY A 1 136 ? 40.152 14.274 -4.195 1.00 57.78 136 GLY A O 1
ATOM 1022 N N . ILE A 1 137 ? 38.841 13.264 -2.692 1.00 61.22 137 ILE A N 1
ATOM 1023 C CA . ILE A 1 137 ? 38.670 14.491 -1.899 1.00 61.22 137 ILE A CA 1
ATOM 1024 C C . ILE A 1 137 ? 39.883 14.643 -0.975 1.00 61.22 137 ILE A C 1
ATOM 1026 O O . ILE A 1 137 ? 39.953 14.049 0.100 1.00 61.22 137 ILE A O 1
ATOM 1030 N N . HIS A 1 138 ? 40.855 15.449 -1.404 1.00 64.00 138 HIS A N 1
ATOM 1031 C CA . HIS A 1 138 ? 41.953 15.883 -0.547 1.00 64.00 138 HIS A CA 1
ATOM 1032 C C . HIS A 1 138 ? 41.404 16.756 0.587 1.00 64.00 138 HIS A C 1
ATOM 1034 O O . HIS A 1 138 ? 41.027 17.909 0.380 1.00 64.00 138 HIS A O 1
ATOM 1040 N N . LEU A 1 139 ? 41.362 16.199 1.797 1.00 68.12 139 LEU A N 1
ATOM 1041 C CA . LEU A 1 139 ? 41.112 16.967 3.012 1.00 68.12 139 LEU A CA 1
ATOM 1042 C C . LEU A 1 139 ? 42.317 17.890 3.277 1.00 68.12 139 LEU A C 1
ATOM 1044 O O . LEU A 1 139 ? 43.456 17.413 3.225 1.00 68.12 139 LEU A O 1
ATOM 1048 N N . PRO A 1 140 ? 42.108 19.188 3.567 1.00 66.38 140 PRO A N 1
ATOM 1049 C CA . PRO A 1 140 ? 43.193 20.055 4.002 1.00 66.38 140 PRO A CA 1
ATOM 1050 C C . PRO A 1 140 ? 43.724 19.543 5.344 1.00 66.38 140 PRO A C 1
ATOM 1052 O O . PRO A 1 1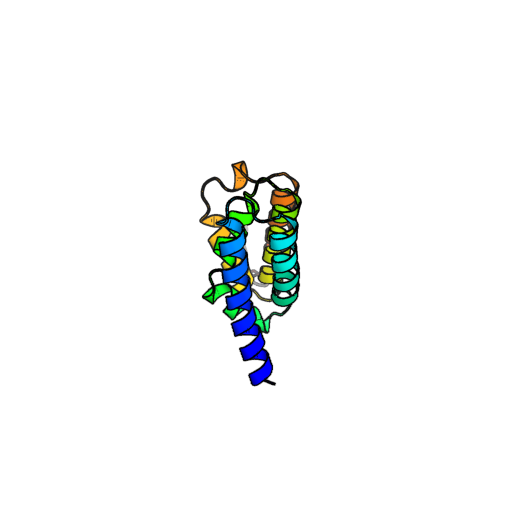40 ? 42.966 19.371 6.298 1.00 66.38 140 PRO A O 1
ATOM 1055 N N . GLN A 1 141 ? 45.025 19.259 5.398 1.00 67.62 141 GLN A N 1
ATOM 1056 C CA . GLN A 1 141 ? 45.695 18.907 6.646 1.00 67.62 141 GLN A CA 1
ATOM 1057 C C . GLN A 1 141 ? 45.823 20.169 7.508 1.00 67.62 141 GLN A C 1
ATOM 1059 O O . GLN A 1 141 ? 46.255 21.209 7.008 1.00 67.62 141 GLN A O 1
ATOM 1064 N N . VAL A 1 142 ? 45.396 20.065 8.770 1.00 61.03 142 VAL A N 1
ATOM 1065 C CA . VAL A 1 142 ? 45.568 21.090 9.814 1.00 61.03 142 VAL A CA 1
ATOM 1066 C C . VAL A 1 142 ? 46.906 20.881 10.505 1.00 61.03 142 VAL A C 1
ATOM 1068 O O . VAL A 1 142 ? 47.213 19.706 10.808 1.00 61.03 142 VAL A O 1
#

Sequence (142 aa):
DEASLREMEADVGSLVRRARRQLAEAGAPVSSVLSTLTVLGAYAGIGSLAGAFRETGALELLLTLLCHQEKRIRRGAGQMLRALGAHDAESRAYVLLSLSQQDGLEQQLDFDSRCTLLELFAEITSSAEPCMSFEGIHLPQV

Secondary structure (DSSP, 8-state):
-HHHHHHHHHHHHHHHHHHHHHHHSTT--HHHHHHHHHHHHHHHT-GGGHHHHHHTTHHHHHHHHHT-S-HHHHHHHHHHHHHHHHS-HHHHHHHHHHHHT-TTHHHH--HHHHHHHHHHHHHHHHHS--S---TT--PPP-

Radius of gyration: 18.1 Å; chains: 1; bounding box: 66×32×40 Å

Organism: Pycnonotus jocosus (NCBI:txid182897)